Protein AF-A0A5B0M673-F1 (afdb_monomer_lite)

Sequence (173 aa):
MVSIYSLAVAMLLQVILATPSLSTSNETAFSDSAVLLQPRKQLAKRMSHDVHASYTECAICLDDKGEATCKWNGCPHQFHVDCIDTWRNGGDQRHTKCPICQHVDPVLHERYMQRQRSLQQRIEFENRSRSRSERGSSLGTQCPYCNSSTMELRSTTYGHRLHCARCNRMRPR

Radius of gyration: 36.06 Å; chains: 1; bounding box: 106×31×74 Å

Structure (mmCIF, N/CA/C/O backbone):
data_AF-A0A5B0M673-F1
#
_entry.id   AF-A0A5B0M673-F1
#
loop_
_atom_site.group_PDB
_atom_site.id
_atom_site.type_symbol
_atom_site.label_atom_id
_atom_site.label_alt_id
_atom_site.label_comp_id
_atom_site.label_asym_id
_atom_site.label_entity_id
_atom_site.label_seq_id
_atom_site.pdbx_PDB_ins_code
_atom_site.Cartn_x
_atom_site.Cartn_y
_atom_site.Cartn_z
_atom_site.occupancy
_atom_site.B_iso_or_equiv
_atom_site.auth_seq_id
_atom_site.auth_comp_id
_atom_site.auth_asym_id
_atom_site.auth_atom_id
_atom_site.pdbx_PDB_model_num
ATOM 1 N N . MET A 1 1 ? 10.349 6.661 45.959 1.00 59.75 1 MET A N 1
ATOM 2 C CA . MET A 1 1 ? 10.106 7.200 44.600 1.00 59.75 1 MET A CA 1
ATOM 3 C C . MET A 1 1 ? 11.381 7.782 43.976 1.00 59.75 1 MET A C 1
ATOM 5 O O . MET A 1 1 ? 11.731 7.349 42.892 1.00 59.75 1 MET A O 1
ATOM 9 N N . VAL A 1 2 ? 12.133 8.666 44.650 1.00 53.38 2 VAL A N 1
ATOM 10 C CA . VAL A 1 2 ? 13.370 9.291 44.103 1.00 53.38 2 VAL A CA 1
ATOM 11 C C . VAL A 1 2 ? 14.528 8.301 43.854 1.00 53.38 2 VAL A C 1
ATOM 13 O O . VAL A 1 2 ? 15.280 8.461 42.896 1.00 53.38 2 VAL A O 1
ATOM 16 N N . SER A 1 3 ? 14.631 7.228 44.648 1.00 58.06 3 SER A N 1
ATOM 17 C CA . SER A 1 3 ? 15.711 6.228 44.524 1.00 58.06 3 SER A CA 1
ATOM 18 C C . SER A 1 3 ? 15.592 5.305 43.301 1.00 58.06 3 SER A C 1
ATOM 20 O O . SER A 1 3 ? 16.569 4.680 42.913 1.00 58.06 3 SER A O 1
ATOM 22 N N . ILE A 1 4 ? 14.403 5.194 42.697 1.00 65.12 4 ILE A N 1
ATOM 23 C CA . ILE A 1 4 ? 14.176 4.310 41.537 1.00 65.12 4 ILE A CA 1
ATOM 24 C C . ILE A 1 4 ? 14.560 5.045 40.246 1.00 65.12 4 ILE A C 1
ATOM 26 O O . ILE A 1 4 ? 15.183 4.470 39.358 1.00 65.12 4 ILE A O 1
ATOM 30 N N . TYR A 1 5 ? 14.270 6.348 40.183 1.00 67.81 5 TYR A N 1
ATOM 31 C CA . TYR A 1 5 ? 14.655 7.210 39.064 1.00 67.81 5 TYR A CA 1
ATOM 32 C C . TYR A 1 5 ? 16.174 7.378 38.942 1.00 67.81 5 TYR A C 1
ATOM 34 O O . TYR A 1 5 ? 16.697 7.405 37.833 1.00 67.81 5 TYR A O 1
ATOM 42 N N . SER A 1 6 ? 16.897 7.427 40.062 1.00 63.38 6 SER A N 1
ATOM 43 C CA . SER A 1 6 ? 18.365 7.534 40.069 1.00 63.38 6 SER A CA 1
ATOM 44 C C . SER A 1 6 ? 19.044 6.272 39.525 1.00 63.38 6 SER A C 1
ATOM 46 O O . SER A 1 6 ? 20.006 6.376 38.766 1.00 63.38 6 SER A O 1
ATOM 48 N N . LEU A 1 7 ? 18.504 5.087 39.828 1.00 61.19 7 LEU A N 1
ATOM 49 C CA . LEU A 1 7 ? 19.008 3.821 39.284 1.00 61.19 7 LEU A CA 1
ATOM 50 C C . LEU A 1 7 ? 18.686 3.669 37.787 1.00 61.19 7 LEU A C 1
ATOM 52 O O . LEU A 1 7 ? 19.542 3.240 37.017 1.00 61.19 7 LEU A O 1
ATOM 56 N N . ALA A 1 8 ? 17.494 4.089 37.353 1.00 62.84 8 ALA A N 1
ATOM 57 C CA . ALA A 1 8 ? 17.092 4.026 35.946 1.00 62.84 8 ALA A CA 1
ATOM 58 C C . ALA A 1 8 ? 17.930 4.952 35.038 1.00 62.84 8 ALA A C 1
ATOM 60 O O . ALA A 1 8 ? 18.294 4.564 33.928 1.00 62.84 8 ALA A O 1
ATOM 61 N N . VAL A 1 9 ? 18.291 6.150 35.517 1.00 63.94 9 VAL A N 1
ATOM 62 C CA . VAL A 1 9 ? 19.153 7.091 34.777 1.00 63.94 9 VAL A CA 1
ATOM 63 C C . VAL A 1 9 ? 20.594 6.571 34.670 1.00 63.94 9 VAL A C 1
ATOM 65 O O . VAL A 1 9 ? 21.212 6.714 33.617 1.00 63.94 9 VAL A O 1
ATOM 68 N N . ALA A 1 10 ? 21.115 5.902 35.706 1.00 60.56 10 ALA A N 1
ATOM 69 C CA . ALA A 1 10 ? 22.454 5.309 35.675 1.00 60.56 10 ALA A CA 1
ATOM 70 C C . ALA A 1 10 ? 22.572 4.150 34.665 1.00 60.56 10 ALA A C 1
ATOM 72 O O . ALA A 1 10 ? 23.581 4.048 33.970 1.00 60.56 10 ALA A O 1
ATOM 73 N N . MET A 1 11 ? 21.538 3.310 34.533 1.00 60.50 11 MET A N 1
ATOM 74 C CA . MET A 1 11 ? 21.543 2.211 33.555 1.00 60.50 11 MET A CA 1
ATOM 75 C C . MET A 1 11 ? 21.435 2.705 32.106 1.00 60.50 11 MET A C 1
ATOM 77 O O . MET A 1 11 ? 22.058 2.126 31.220 1.00 60.50 11 MET A O 1
ATOM 81 N N . LEU A 1 12 ? 20.710 3.802 31.856 1.00 60.50 12 LEU A N 1
ATOM 82 C CA . LEU A 1 12 ? 20.636 4.418 30.525 1.00 60.50 12 LEU A CA 1
ATOM 83 C C . LEU A 1 12 ? 21.954 5.094 30.109 1.00 60.50 12 LEU A C 1
ATOM 85 O O . LEU A 1 12 ? 22.278 5.111 28.923 1.00 60.50 12 LEU A O 1
ATOM 89 N N . LEU A 1 13 ? 22.750 5.594 31.061 1.00 55.81 13 LEU A N 1
ATOM 90 C CA . LEU A 1 13 ? 24.038 6.231 30.761 1.00 55.81 13 LEU A CA 1
ATOM 91 C C . LEU A 1 13 ? 25.132 5.221 30.356 1.00 55.81 13 LEU A C 1
ATOM 93 O O . LEU A 1 13 ? 26.014 5.559 29.569 1.00 55.81 13 LEU A O 1
ATOM 97 N N . GLN A 1 14 ? 25.065 3.973 30.838 1.00 55.19 14 GLN A N 1
ATOM 98 C CA . GLN A 1 14 ? 26.050 2.930 30.505 1.00 55.19 14 GLN A CA 1
ATOM 99 C C . GLN A 1 14 ? 25.915 2.375 29.076 1.00 55.19 14 GLN A C 1
ATOM 101 O O . GLN A 1 14 ? 26.844 1.742 28.581 1.00 55.19 14 GLN A O 1
ATOM 106 N N . VAL A 1 15 ? 24.806 2.649 28.381 1.00 54.59 15 VAL A N 1
ATOM 107 C CA . VAL A 1 15 ? 24.586 2.191 26.996 1.00 54.59 15 VAL A CA 1
ATOM 108 C C . VAL A 1 15 ? 25.200 3.147 25.959 1.00 54.59 15 VAL A C 1
ATOM 110 O O . VAL A 1 15 ? 25.461 2.736 24.834 1.00 54.59 15 VAL A O 1
ATOM 113 N N . ILE A 1 16 ? 25.498 4.403 26.321 1.00 55.19 16 ILE A N 1
ATOM 114 C CA . ILE A 1 16 ? 25.946 5.437 25.364 1.00 55.19 16 ILE A CA 1
ATOM 115 C C . ILE A 1 16 ? 27.487 5.562 25.286 1.00 55.19 16 ILE A C 1
ATOM 117 O O . ILE A 1 16 ? 27.999 6.088 24.304 1.00 55.19 16 ILE A O 1
ATOM 121 N N . LEU A 1 17 ? 28.254 5.045 26.262 1.00 51.59 17 LEU A N 1
ATOM 122 C CA . LEU A 1 17 ? 29.726 5.203 2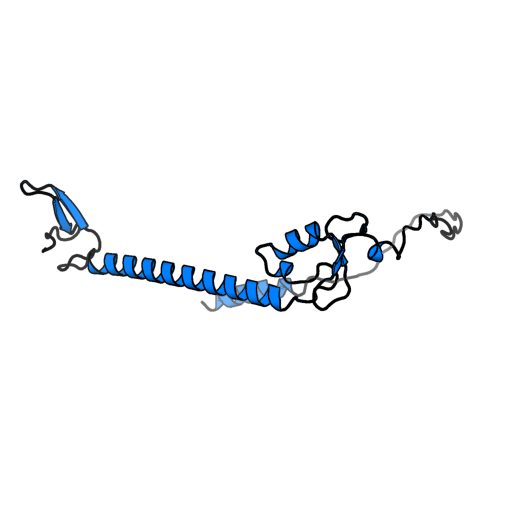6.311 1.00 51.59 17 LEU A CA 1
ATOM 123 C C . LEU A 1 17 ? 30.544 3.926 26.036 1.00 51.59 17 LEU A C 1
ATOM 125 O O . LEU A 1 17 ? 31.773 3.968 26.065 1.00 51.59 17 LEU A O 1
ATOM 129 N N . ALA A 1 18 ? 29.912 2.789 25.741 1.00 52.72 18 ALA A N 1
ATOM 130 C CA . ALA A 1 18 ? 30.625 1.544 25.454 1.00 52.72 18 ALA A CA 1
ATOM 131 C C . ALA A 1 18 ? 31.030 1.426 23.974 1.00 52.72 18 ALA A C 1
ATOM 133 O O . ALA A 1 18 ? 30.466 0.639 23.226 1.00 52.72 18 ALA A O 1
ATOM 134 N N . THR A 1 19 ? 31.984 2.258 23.560 1.00 53.41 19 THR A N 1
ATOM 135 C CA . THR A 1 19 ? 33.162 1.988 22.699 1.00 53.41 19 THR A CA 1
ATOM 136 C C . THR A 1 19 ? 33.838 3.346 22.440 1.00 53.41 19 THR A C 1
ATOM 138 O O . THR A 1 19 ? 33.112 4.338 22.365 1.00 53.41 19 THR A O 1
ATOM 141 N N . PRO A 1 20 ? 35.174 3.472 22.288 1.00 48.56 20 PRO A N 1
ATOM 142 C CA . PRO A 1 20 ? 36.193 2.444 22.048 1.00 48.56 20 PRO A CA 1
ATOM 143 C C . PRO A 1 20 ? 37.423 2.567 22.983 1.00 48.56 20 PRO A C 1
ATOM 145 O O . PRO A 1 20 ? 37.796 3.655 23.412 1.00 48.56 20 PRO A O 1
ATOM 148 N N . SER A 1 21 ? 38.145 1.476 23.235 1.00 41.28 21 SER A N 1
ATOM 149 C CA . SER A 1 21 ? 39.512 1.571 23.770 1.00 41.28 21 SER A CA 1
ATOM 150 C C . SER A 1 21 ? 40.445 0.665 22.980 1.00 41.28 21 SER A C 1
ATOM 152 O O . SER A 1 21 ? 40.555 -0.534 23.225 1.00 41.28 21 SER A O 1
ATOM 154 N N . LEU A 1 22 ? 41.099 1.287 22.000 1.00 47.31 22 LEU A N 1
ATOM 155 C CA . LEU A 1 22 ? 42.415 0.898 21.511 1.00 47.31 22 LEU A CA 1
ATOM 156 C C . LEU A 1 22 ? 43.435 1.148 22.635 1.00 47.31 22 LEU A C 1
ATOM 158 O O . LEU A 1 22 ? 43.528 2.266 23.141 1.00 47.31 22 LEU A O 1
ATOM 162 N N . SER A 1 23 ? 44.203 0.128 23.016 1.00 40.84 23 SER A N 1
ATOM 163 C CA . SER A 1 23 ? 45.429 0.228 23.836 1.00 40.84 23 SER A CA 1
ATOM 164 C C . SER A 1 23 ? 46.254 -1.037 23.558 1.00 40.84 23 SER A C 1
ATOM 166 O O . SER A 1 23 ? 45.851 -2.130 23.932 1.00 40.84 23 SER A O 1
ATOM 168 N N . THR A 1 24 ? 47.168 -1.021 22.588 1.00 35.06 24 THR A N 1
ATOM 169 C CA . THR A 1 24 ? 48.620 -0.809 22.762 1.00 35.06 24 THR A CA 1
ATOM 170 C C . THR A 1 24 ? 49.297 -1.730 23.792 1.00 35.06 24 THR A C 1
ATOM 172 O O . THR A 1 24 ? 49.210 -1.498 24.995 1.00 35.06 24 THR A O 1
ATOM 175 N N . SER A 1 25 ? 50.086 -2.664 23.238 1.00 46.88 25 SER A N 1
ATOM 176 C CA . SER A 1 25 ? 51.404 -3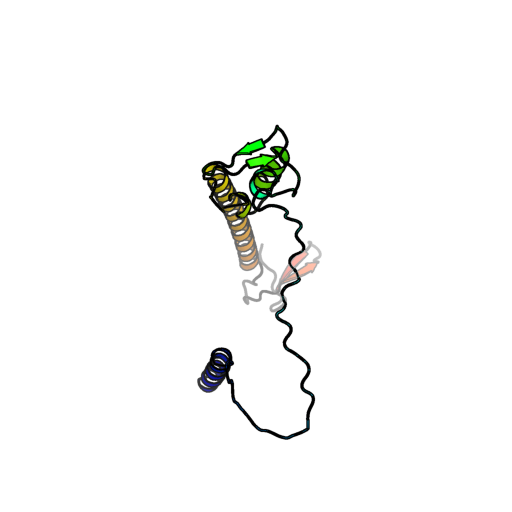.167 23.684 1.00 46.88 25 SER A CA 1
ATOM 177 C C . SER A 1 25 ? 51.540 -3.946 25.001 1.00 46.88 25 SER A C 1
ATOM 179 O O . SER A 1 25 ? 51.469 -3.362 26.076 1.00 46.88 25 SER A O 1
ATOM 181 N N . ASN A 1 26 ? 51.991 -5.206 24.903 1.00 44.22 26 ASN A N 1
ATOM 182 C CA . ASN A 1 26 ? 53.390 -5.543 25.202 1.00 44.22 26 ASN A CA 1
ATOM 183 C C . ASN A 1 26 ? 53.863 -6.844 24.515 1.00 44.22 26 ASN A C 1
ATOM 185 O O . ASN A 1 26 ? 53.084 -7.658 24.030 1.00 44.22 26 ASN A O 1
ATOM 189 N N . GLU A 1 27 ? 55.184 -6.925 24.429 1.00 49.94 27 GLU A N 1
ATOM 190 C CA . GLU A 1 27 ? 56.045 -7.842 23.690 1.00 49.94 27 GLU A CA 1
ATOM 191 C C . GLU A 1 27 ? 56.110 -9.245 24.325 1.00 49.94 27 GLU A C 1
ATOM 193 O O . GLU A 1 27 ? 55.998 -9.371 25.542 1.00 49.94 27 GLU A O 1
ATOM 198 N N . THR A 1 28 ? 56.435 -10.284 23.543 1.00 40.59 28 THR A N 1
ATOM 199 C CA . THR A 1 28 ? 57.629 -11.134 23.786 1.00 40.59 28 THR A CA 1
ATOM 200 C C . THR A 1 28 ? 57.853 -12.170 22.664 1.00 40.59 28 THR A C 1
ATOM 202 O O . THR A 1 28 ? 57.065 -13.086 22.470 1.00 40.59 28 THR A O 1
ATOM 205 N N . ALA A 1 29 ? 58.957 -11.960 21.933 1.00 40.38 29 ALA A N 1
ATOM 206 C CA . ALA A 1 29 ? 59.877 -12.885 21.246 1.00 40.38 29 ALA A CA 1
ATOM 207 C C . ALA A 1 29 ? 59.396 -14.255 20.704 1.00 40.38 29 ALA A C 1
ATOM 209 O O . ALA A 1 29 ? 59.062 -15.131 21.492 1.00 40.38 29 ALA A O 1
ATOM 210 N N . PHE A 1 30 ? 59.602 -14.513 19.396 1.00 38.28 30 PHE A N 1
ATOM 211 C CA . PHE A 1 30 ? 60.628 -15.467 18.907 1.00 38.28 30 PHE A CA 1
ATOM 212 C C . PHE A 1 30 ? 60.790 -15.446 17.361 1.00 38.28 30 PHE A C 1
ATOM 214 O O . PHE A 1 30 ? 59.857 -15.742 16.624 1.00 38.28 30 PHE A O 1
ATOM 221 N N . SER A 1 31 ? 62.009 -15.100 16.934 1.00 42.41 31 SER A N 1
ATOM 222 C CA . SER A 1 31 ? 62.848 -15.651 15.848 1.00 42.41 31 SER A CA 1
ATOM 223 C C . SER A 1 31 ? 62.330 -15.864 14.411 1.00 42.41 31 SER A C 1
ATOM 225 O O . SER A 1 31 ? 61.530 -16.748 14.129 1.00 42.41 31 SER A O 1
ATOM 227 N N . ASP A 1 32 ? 62.966 -15.101 13.513 1.00 46.56 32 ASP A N 1
ATOM 228 C CA . ASP A 1 32 ? 63.442 -15.422 12.158 1.00 46.56 32 ASP A CA 1
ATOM 229 C C . ASP A 1 32 ? 62.590 -16.295 11.228 1.00 46.56 32 ASP A C 1
ATOM 231 O O . ASP A 1 32 ? 62.530 -17.514 11.355 1.00 46.56 32 ASP A O 1
ATOM 235 N N . SER A 1 33 ? 62.128 -15.677 10.136 1.00 50.81 33 SER A N 1
ATOM 236 C CA . SER A 1 33 ? 62.496 -16.101 8.775 1.00 50.81 33 SER A CA 1
ATOM 237 C C . SER A 1 33 ? 62.053 -15.056 7.755 1.00 50.81 33 SER A C 1
ATOM 239 O O . SER A 1 33 ? 60.869 -14.871 7.478 1.00 50.81 33 SER A O 1
ATOM 241 N N . ALA A 1 34 ? 63.037 -14.379 7.169 1.00 53.28 34 ALA A N 1
ATOM 242 C CA . ALA A 1 34 ? 62.866 -13.570 5.979 1.00 53.28 34 ALA A CA 1
ATOM 243 C C . ALA A 1 34 ? 62.383 -14.447 4.812 1.00 53.28 34 ALA A C 1
ATOM 245 O O . ALA A 1 34 ? 63.155 -15.224 4.256 1.00 53.28 34 ALA A O 1
ATOM 246 N N . VAL A 1 35 ? 61.125 -14.288 4.398 1.00 54.91 35 VAL A N 1
ATOM 247 C CA . VAL A 1 35 ? 60.659 -14.744 3.083 1.00 54.91 35 VAL A CA 1
ATOM 248 C C . VAL A 1 35 ? 59.848 -13.626 2.435 1.00 54.91 35 VAL A C 1
ATOM 250 O O . VAL A 1 35 ? 58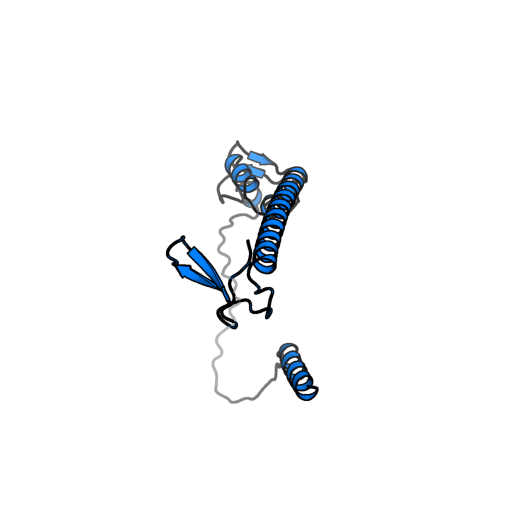.658 -13.455 2.661 1.00 54.91 35 VAL A O 1
ATOM 253 N N . LEU A 1 36 ? 60.587 -12.849 1.648 1.00 51.31 36 LEU A N 1
ATOM 254 C CA . LEU A 1 36 ? 60.215 -12.269 0.361 1.00 51.31 36 LEU A CA 1
ATOM 255 C C . LEU A 1 36 ? 58.872 -11.531 0.243 1.00 51.31 36 LEU A C 1
ATOM 257 O O . LEU A 1 36 ? 57.791 -12.107 0.158 1.00 51.31 36 LEU A O 1
ATOM 261 N N . LEU A 1 37 ? 59.018 -10.218 0.036 1.00 52.50 37 LEU A N 1
ATOM 262 C CA . LEU A 1 37 ? 58.153 -9.371 -0.781 1.00 52.50 37 LEU A CA 1
ATOM 263 C C . LEU A 1 37 ? 57.455 -10.162 -1.899 1.00 52.50 37 LEU A C 1
ATOM 265 O O . LEU A 1 37 ? 58.065 -10.501 -2.912 1.00 52.50 37 LEU A O 1
ATOM 269 N N . GLN A 1 38 ? 56.145 -10.341 -1.769 1.00 49.75 38 GLN A N 1
ATOM 270 C CA . GLN A 1 38 ? 55.278 -10.474 -2.928 1.00 49.75 38 GLN A CA 1
ATOM 271 C C . GLN A 1 38 ? 54.298 -9.301 -2.942 1.00 49.75 38 GLN A C 1
ATOM 273 O O . GLN A 1 38 ? 53.360 -9.253 -2.142 1.00 49.75 38 GLN A O 1
ATOM 278 N N . PRO A 1 39 ? 54.478 -8.339 -3.865 1.00 45.88 39 PRO A N 1
ATOM 279 C CA . PRO A 1 39 ? 53.404 -7.444 -4.248 1.00 45.88 39 PRO A CA 1
ATOM 280 C C . PRO A 1 39 ? 52.254 -8.326 -4.728 1.00 45.88 39 PRO A C 1
ATOM 282 O O . PRO A 1 39 ? 52.428 -9.081 -5.686 1.00 45.88 39 PRO A O 1
ATOM 285 N N . ARG A 1 40 ? 51.080 -8.249 -4.091 1.00 46.06 40 ARG A N 1
ATOM 286 C CA . ARG A 1 40 ? 49.868 -8.949 -4.551 1.00 46.06 40 ARG A CA 1
ATOM 287 C C . ARG A 1 40 ? 49.329 -8.300 -5.832 1.00 46.06 40 ARG A C 1
ATOM 289 O O . ARG A 1 40 ? 48.214 -7.798 -5.887 1.00 46.06 40 ARG A O 1
ATOM 296 N N . LYS A 1 41 ? 50.129 -8.329 -6.896 1.00 54.03 41 LYS A N 1
ATOM 297 C CA . LYS A 1 41 ? 49.677 -8.269 -8.280 1.00 54.03 41 LYS A CA 1
ATOM 298 C C . LYS A 1 41 ? 49.231 -9.680 -8.633 1.00 54.03 41 LYS A C 1
ATOM 300 O O . LYS A 1 41 ? 50.055 -10.453 -9.097 1.00 54.03 41 LYS A O 1
ATOM 305 N N . GLN A 1 42 ? 47.974 -10.009 -8.339 1.00 54.44 42 GLN A N 1
ATOM 306 C CA . GLN A 1 42 ? 47.151 -11.031 -9.011 1.00 54.44 42 GLN A CA 1
ATOM 307 C C . GLN A 1 42 ? 46.001 -11.449 -8.091 1.00 54.44 42 GLN A C 1
ATOM 309 O O . GLN A 1 42 ? 46.037 -12.474 -7.425 1.00 54.44 42 GLN A O 1
ATOM 314 N N . LEU A 1 43 ? 44.938 -10.649 -8.098 1.00 51.28 43 LEU A N 1
ATOM 315 C CA . LEU A 1 43 ? 43.607 -11.220 -8.304 1.00 51.28 43 LEU A CA 1
ATOM 316 C C . LEU A 1 43 ? 42.788 -10.263 -9.181 1.00 51.28 43 LEU A C 1
ATOM 318 O O . LEU A 1 43 ? 41.687 -9.836 -8.865 1.00 51.28 43 LEU A O 1
ATOM 322 N N . ALA A 1 44 ? 43.396 -9.897 -10.310 1.00 48.66 44 ALA A N 1
ATOM 323 C CA . ALA A 1 44 ? 42.709 -9.337 -11.459 1.00 48.66 44 ALA A CA 1
ATOM 324 C C . ALA A 1 44 ? 42.401 -10.496 -12.420 1.00 48.66 44 ALA A C 1
ATOM 326 O O . ALA A 1 44 ? 43.179 -10.797 -13.320 1.00 48.66 44 ALA A O 1
ATOM 327 N N . LYS A 1 45 ? 41.274 -11.167 -12.185 1.00 46.72 45 LYS A N 1
ATOM 328 C CA . LYS A 1 45 ? 40.580 -12.036 -13.147 1.00 46.72 45 LYS A CA 1
ATOM 329 C C . LYS A 1 45 ? 39.088 -11.727 -12.979 1.00 46.72 45 LYS A C 1
ATOM 331 O O . LYS A 1 45 ? 38.421 -12.345 -12.169 1.00 46.72 45 LYS A O 1
ATOM 336 N N . ARG A 1 46 ? 38.624 -10.542 -13.394 1.00 50.94 46 ARG A N 1
ATOM 337 C CA . ARG A 1 46 ? 38.081 -10.251 -14.737 1.00 50.94 46 ARG A CA 1
ATOM 338 C C . ARG A 1 46 ? 37.165 -11.363 -15.262 1.00 50.94 46 ARG A C 1
ATOM 340 O O . ARG A 1 46 ? 37.603 -12.203 -16.035 1.00 50.94 46 ARG A O 1
ATOM 347 N N . MET A 1 47 ? 35.909 -11.301 -14.828 1.00 44.75 47 MET A N 1
ATOM 348 C CA . MET A 1 47 ? 34.743 -11.076 -15.697 1.00 44.75 47 MET A CA 1
ATOM 349 C C . MET A 1 47 ? 33.955 -9.949 -14.995 1.00 44.75 47 MET A C 1
ATOM 351 O O . MET A 1 47 ? 33.372 -10.174 -13.947 1.00 44.75 47 MET A O 1
ATOM 355 N N . SER A 1 48 ? 34.202 -8.660 -15.238 1.00 51.62 48 SER A N 1
ATOM 356 C CA . SER A 1 48 ? 33.499 -7.868 -16.261 1.00 51.62 48 SER A CA 1
ATOM 357 C C . SER A 1 48 ? 32.076 -8.358 -16.566 1.00 51.62 48 SER A C 1
ATOM 359 O O . SER A 1 48 ? 31.805 -8.751 -17.689 1.00 51.62 48 SER A O 1
ATOM 361 N N . HIS A 1 49 ? 31.200 -8.367 -15.561 1.00 52.34 49 HIS A N 1
ATOM 362 C CA . HIS A 1 49 ? 29.796 -7.978 -15.734 1.00 52.34 49 HIS A CA 1
ATOM 363 C C . HIS A 1 49 ? 29.673 -6.621 -15.028 1.00 52.34 49 HIS A C 1
ATOM 365 O O . HIS A 1 49 ? 29.658 -6.524 -13.807 1.00 52.34 49 HIS A O 1
ATOM 371 N N . ASP A 1 50 ? 30.072 -5.567 -15.723 1.00 48.75 50 ASP A N 1
ATOM 372 C CA . ASP A 1 50 ? 29.137 -4.673 -16.402 1.00 48.75 50 ASP A CA 1
ATOM 373 C C . ASP A 1 50 ? 28.436 -3.727 -15.430 1.00 48.75 50 ASP A C 1
ATOM 375 O O . ASP A 1 50 ? 27.307 -3.913 -14.992 1.00 48.75 50 ASP A O 1
ATOM 379 N N . VAL A 1 51 ? 29.081 -2.576 -15.260 1.00 50.69 51 VAL A N 1
ATOM 380 C CA . VAL A 1 51 ? 28.446 -1.296 -14.912 1.00 50.69 51 VAL A CA 1
ATOM 381 C C . VAL A 1 51 ? 27.355 -0.906 -15.949 1.00 50.69 51 VAL A C 1
ATOM 383 O O . VAL A 1 51 ? 26.690 0.115 -15.803 1.00 50.69 51 VAL A O 1
ATOM 386 N N . HIS A 1 52 ? 27.127 -1.734 -16.978 1.00 46.38 52 HIS A N 1
ATOM 387 C CA . HIS A 1 52 ? 26.075 -1.627 -17.985 1.00 46.38 52 HIS A CA 1
ATOM 388 C C . HIS A 1 52 ? 24.791 -2.433 -17.671 1.00 46.38 52 HIS A C 1
ATOM 390 O O . HIS A 1 52 ? 23.742 -2.123 -18.232 1.00 46.38 52 HIS A O 1
ATOM 396 N N . ALA A 1 53 ? 24.823 -3.404 -16.744 1.00 48.19 53 ALA A N 1
ATOM 397 C CA . ALA A 1 53 ? 23.676 -4.284 -16.456 1.00 48.19 53 ALA A CA 1
ATOM 398 C C . ALA A 1 53 ? 22.468 -3.556 -15.824 1.00 48.19 53 ALA A C 1
ATOM 400 O O . ALA A 1 53 ? 21.324 -3.986 -15.953 1.00 48.19 53 ALA A O 1
ATOM 401 N N . SER A 1 54 ? 22.676 -2.388 -15.207 1.00 55.75 54 SER A N 1
ATOM 402 C CA . SER A 1 54 ? 21.584 -1.639 -14.567 1.00 55.75 54 SER A CA 1
ATOM 403 C C . SER A 1 54 ? 20.600 -1.002 -15.559 1.00 55.75 54 SER A C 1
ATOM 405 O O . SER A 1 54 ? 19.470 -0.678 -15.185 1.00 55.75 54 SER A O 1
ATOM 407 N N . TYR A 1 55 ? 20.984 -0.844 -16.833 1.00 63.25 55 TYR A N 1
ATOM 408 C CA . TYR A 1 55 ? 20.114 -0.256 -17.857 1.00 63.25 55 TYR A CA 1
ATOM 409 C C . TYR A 1 55 ? 19.345 -1.281 -18.675 1.00 63.25 55 TYR A C 1
ATOM 411 O O . TYR A 1 55 ? 18.300 -0.916 -19.210 1.00 63.25 55 TYR A O 1
ATOM 419 N N . THR A 1 56 ? 19.748 -2.551 -18.692 1.00 77.94 56 THR A N 1
ATOM 420 C CA . THR A 1 56 ? 19.081 -3.604 -19.477 1.00 77.94 56 THR A CA 1
ATOM 421 C C . THR A 1 56 ? 18.265 -4.564 -18.623 1.00 77.94 56 THR A C 1
ATOM 423 O O . THR A 1 56 ? 17.262 -5.047 -19.108 1.00 77.94 56 THR A O 1
ATOM 426 N N . GLU A 1 57 ? 18.534 -4.709 -17.325 1.00 90.44 57 GLU A N 1
ATOM 427 C CA . GLU A 1 57 ? 17.826 -5.663 -16.451 1.00 90.44 57 GLU A CA 1
ATOM 428 C C . GLU A 1 57 ? 16.669 -5.024 -15.655 1.00 90.44 57 GLU A C 1
ATOM 430 O O . GLU A 1 57 ? 16.733 -3.858 -15.246 1.00 90.44 57 GLU A O 1
ATOM 435 N N . CYS A 1 58 ? 15.564 -5.735 -15.448 1.00 92.69 58 CYS A N 1
ATOM 436 C CA . CYS A 1 58 ? 14.461 -5.265 -14.622 1.00 92.69 58 CYS A CA 1
ATOM 437 C C . CYS A 1 58 ? 14.797 -5.444 -13.139 1.00 92.69 58 CYS A C 1
ATOM 439 O O . CYS A 1 58 ? 14.871 -6.560 -12.644 1.00 92.69 58 CYS A O 1
ATOM 441 N N . ALA A 1 59 ? 14.873 -4.347 -12.382 1.00 91.25 59 ALA A N 1
ATOM 442 C CA . ALA A 1 59 ? 15.208 -4.387 -10.953 1.00 91.25 59 ALA A CA 1
ATOM 443 C C . ALA A 1 59 ? 14.154 -5.068 -10.042 1.00 91.25 59 ALA A C 1
ATOM 445 O O . ALA A 1 59 ? 14.322 -5.075 -8.826 1.00 91.25 59 ALA A O 1
ATOM 446 N N . ILE A 1 60 ? 13.051 -5.587 -10.600 1.00 92.62 60 ILE A N 1
ATOM 447 C CA . ILE A 1 60 ? 12.010 -6.317 -9.857 1.00 92.62 60 ILE A CA 1
ATOM 448 C C . ILE A 1 60 ? 12.218 -7.831 -9.980 1.00 92.62 60 ILE A C 1
ATOM 450 O O . ILE A 1 60 ? 12.250 -8.514 -8.961 1.00 92.62 60 ILE A O 1
ATOM 454 N N . CYS A 1 61 ? 12.348 -8.352 -11.203 1.00 94.06 61 CYS A N 1
ATOM 455 C CA . CYS A 1 61 ? 12.518 -9.788 -11.457 1.00 94.06 61 CYS A CA 1
ATOM 456 C C . CYS A 1 61 ? 13.968 -10.209 -11.724 1.00 94.06 61 CYS A C 1
ATOM 458 O O . CYS A 1 61 ? 14.233 -11.405 -11.762 1.00 94.06 61 CYS A O 1
ATOM 460 N N . LEU A 1 62 ? 14.883 -9.244 -11.858 1.00 91.75 62 LEU A N 1
ATOM 461 C CA . LEU A 1 62 ? 16.301 -9.454 -12.157 1.00 91.75 62 LEU A CA 1
ATOM 462 C C . LEU A 1 62 ? 16.551 -10.165 -13.502 1.00 91.75 62 LEU A C 1
ATOM 464 O O . LEU A 1 62 ? 17.477 -10.958 -13.645 1.00 91.75 62 LEU A O 1
ATOM 468 N N . ASP A 1 63 ? 15.685 -9.898 -14.483 1.00 90.38 63 ASP A N 1
ATOM 469 C CA . ASP A 1 63 ? 15.748 -10.470 -15.833 1.00 90.38 63 ASP A CA 1
ATOM 470 C C . ASP A 1 63 ? 15.786 -9.362 -16.895 1.00 90.38 63 ASP A C 1
ATOM 472 O O . ASP A 1 63 ? 15.395 -8.217 -16.632 1.00 90.38 63 ASP A O 1
ATOM 476 N N . ASP A 1 64 ? 16.236 -9.685 -18.103 1.00 88.88 64 ASP A N 1
ATOM 477 C CA . ASP A 1 64 ? 16.408 -8.726 -19.188 1.00 88.88 64 ASP A CA 1
ATOM 478 C C . ASP A 1 64 ? 15.088 -8.030 -19.552 1.00 88.88 64 ASP A C 1
ATOM 480 O O . ASP A 1 64 ? 14.020 -8.626 -19.735 1.00 88.88 64 ASP A O 1
ATOM 484 N N . LYS A 1 65 ? 15.161 -6.706 -19.688 1.00 85.00 65 LYS A N 1
ATOM 485 C CA . LYS A 1 65 ? 14.075 -5.875 -20.194 1.00 85.00 65 LYS A CA 1
ATOM 486 C C . LYS A 1 65 ? 13.937 -6.145 -21.689 1.00 85.00 65 LYS A C 1
ATOM 488 O O . LYS A 1 65 ? 14.710 -5.629 -22.490 1.00 85.00 65 LYS A O 1
ATOM 493 N N . GLY A 1 66 ? 12.947 -6.957 -22.054 1.00 78.94 66 GLY A N 1
ATOM 494 C CA . GLY A 1 66 ? 12.507 -7.101 -23.442 1.00 78.94 66 GLY A CA 1
ATOM 495 C C . GLY A 1 66 ? 11.867 -5.813 -23.981 1.00 78.94 66 GLY A C 1
ATOM 496 O O . GLY A 1 66 ? 11.976 -4.741 -23.390 1.00 78.94 66 GLY A O 1
ATOM 497 N N . GLU A 1 67 ? 11.138 -5.911 -25.090 1.00 75.25 67 GLU A N 1
ATOM 498 C CA . GLU A 1 67 ? 10.537 -4.738 -25.752 1.00 75.25 67 GLU A CA 1
ATOM 499 C C . GLU A 1 67 ? 9.389 -4.095 -24.949 1.00 75.25 67 GLU A C 1
ATOM 501 O O . GLU A 1 67 ? 9.142 -2.893 -25.053 1.00 75.25 67 GLU A O 1
ATOM 506 N N . ALA A 1 68 ? 8.698 -4.873 -24.111 1.00 83.94 68 ALA A N 1
ATOM 507 C CA . ALA A 1 68 ? 7.556 -4.413 -23.324 1.00 83.94 68 ALA A CA 1
ATOM 508 C C . ALA A 1 68 ? 7.985 -3.835 -21.962 1.00 83.94 68 ALA A C 1
ATOM 510 O O . ALA A 1 68 ? 7.881 -4.494 -20.921 1.00 83.94 68 ALA A O 1
ATOM 511 N N . THR A 1 69 ? 8.446 -2.581 -21.957 1.00 90.25 69 THR A N 1
ATOM 512 C CA . THR A 1 69 ? 8.791 -1.855 -20.725 1.00 90.25 69 THR A CA 1
ATOM 513 C C . THR A 1 69 ? 7.846 -0.697 -20.421 1.00 90.25 69 THR A C 1
ATOM 515 O O . THR A 1 69 ? 7.287 -0.042 -21.298 1.00 90.25 69 THR A O 1
ATOM 518 N N . CYS A 1 70 ? 7.685 -0.412 -19.132 1.00 91.94 70 CYS A N 1
ATOM 519 C CA . CYS A 1 70 ? 6.947 0.730 -18.616 1.00 91.94 70 CYS A CA 1
ATOM 520 C C . CYS A 1 70 ? 7.885 1.634 -17.811 1.00 91.94 70 CYS A C 1
ATOM 522 O O . CYS A 1 70 ? 8.684 1.157 -16.999 1.00 91.94 70 CYS A O 1
ATOM 524 N N . LYS A 1 71 ? 7.770 2.951 -18.017 1.00 92.69 71 LYS A N 1
ATOM 525 C CA . LYS A 1 71 ? 8.474 3.964 -17.221 1.00 92.69 71 LYS A CA 1
ATOM 526 C C . LYS A 1 71 ? 7.711 4.282 -15.937 1.00 92.69 71 LYS A C 1
ATOM 528 O O . LYS A 1 71 ? 6.480 4.266 -15.891 1.00 92.69 71 LYS A O 1
ATOM 533 N N . TRP A 1 72 ? 8.452 4.625 -14.890 1.00 94.69 72 TRP A N 1
ATOM 534 C CA . TRP A 1 72 ? 7.873 5.184 -13.673 1.00 94.69 72 TRP A CA 1
ATOM 535 C C . TRP A 1 72 ? 7.429 6.641 -13.878 1.00 94.69 72 TRP A C 1
ATOM 537 O O . TRP A 1 72 ? 8.094 7.413 -14.568 1.00 94.69 72 TRP A O 1
ATOM 547 N N . ASN A 1 73 ? 6.344 7.062 -13.228 1.00 92.31 73 ASN A N 1
ATOM 548 C CA . ASN A 1 73 ? 5.903 8.455 -13.295 1.00 92.31 73 ASN A CA 1
ATOM 549 C C . ASN A 1 73 ? 6.866 9.353 -12.503 1.00 92.31 73 ASN A C 1
ATOM 551 O O . ASN A 1 73 ? 7.042 9.174 -11.301 1.00 92.31 73 ASN A O 1
ATOM 555 N N . GLY A 1 74 ? 7.500 10.315 -13.178 1.00 91.25 74 GLY A N 1
ATOM 556 C CA . GLY A 1 74 ? 8.420 11.275 -12.551 1.00 91.25 74 GLY A CA 1
ATOM 557 C C . GLY A 1 74 ? 9.889 10.838 -12.484 1.00 91.25 74 GLY A C 1
ATOM 558 O O . GLY A 1 74 ? 10.721 11.585 -11.974 1.00 91.25 74 GLY A O 1
ATOM 559 N N . CYS A 1 75 ? 10.259 9.671 -13.032 1.00 94.38 75 CYS A N 1
ATOM 560 C CA . CYS A 1 75 ? 11.670 9.315 -13.226 1.00 94.38 75 CYS A CA 1
ATOM 561 C C . CYS A 1 75 ? 11.881 8.407 -14.457 1.00 94.38 75 CYS A C 1
ATOM 563 O O . CYS A 1 75 ? 10.944 7.746 -14.894 1.00 94.38 75 CYS A O 1
ATOM 565 N N . PRO A 1 76 ? 13.096 8.333 -15.034 1.00 92.25 76 PRO A N 1
ATOM 566 C CA . PRO A 1 76 ? 13.331 7.624 -16.298 1.00 92.25 76 PRO A CA 1
ATOM 567 C C . PRO A 1 76 ? 13.493 6.097 -16.166 1.00 92.25 76 PRO A C 1
ATOM 569 O O . PRO A 1 76 ? 13.791 5.433 -17.158 1.00 92.25 76 PRO A O 1
ATOM 572 N N . HIS A 1 77 ? 13.316 5.533 -14.969 1.00 92.75 77 HIS A N 1
ATOM 573 C CA . HIS A 1 77 ? 13.509 4.107 -14.703 1.00 92.75 77 HIS A CA 1
ATOM 574 C C . HIS A 1 77 ? 12.434 3.240 -15.369 1.00 92.75 77 HIS A C 1
ATOM 576 O O . HIS A 1 77 ? 11.250 3.579 -15.326 1.00 92.75 77 HIS A O 1
ATOM 582 N N . GLN A 1 78 ? 12.865 2.124 -15.963 1.00 93.00 78 GLN A N 1
ATOM 583 C CA . GLN A 1 78 ? 12.037 1.205 -16.746 1.00 93.00 78 GLN A CA 1
ATOM 584 C C . GLN A 1 78 ? 11.989 -0.187 -16.118 1.00 93.00 78 GLN A C 1
ATOM 586 O O . GLN A 1 78 ? 12.988 -0.668 -15.583 1.00 93.00 78 GLN A O 1
ATOM 591 N N . PHE A 1 79 ? 10.836 -0.837 -16.239 1.00 93.81 79 PHE A N 1
ATOM 592 C CA . PHE A 1 79 ? 10.542 -2.169 -15.706 1.00 93.81 79 PHE A CA 1
ATOM 593 C C . PHE A 1 79 ? 9.659 -2.931 -16.698 1.00 93.81 79 PHE A C 1
ATOM 595 O O . PHE A 1 79 ? 9.033 -2.291 -17.543 1.00 93.81 79 PHE A O 1
ATOM 602 N N . HIS A 1 80 ? 9.539 -4.258 -16.587 1.00 95.12 80 HIS A N 1
ATOM 603 C CA . HIS A 1 80 ? 8.473 -4.965 -17.309 1.00 95.1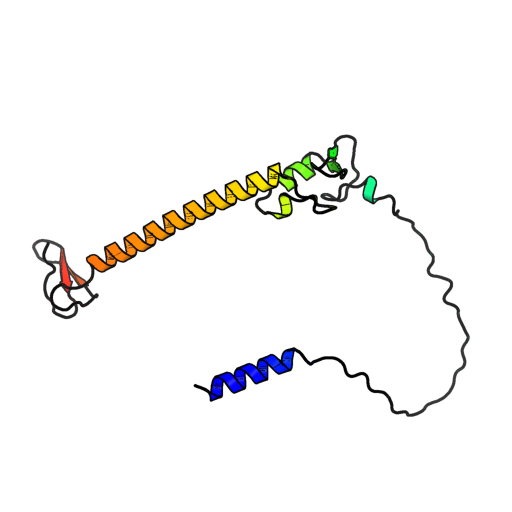2 80 HIS A CA 1
ATOM 604 C C . HIS A 1 80 ? 7.105 -4.457 -16.852 1.00 95.12 80 HIS A C 1
ATOM 606 O O . HIS A 1 80 ? 6.924 -4.146 -15.670 1.00 95.12 80 HIS A O 1
ATOM 612 N N . VAL A 1 81 ? 6.149 -4.394 -17.782 1.00 94.25 81 VAL A N 1
ATOM 613 C CA . VAL A 1 81 ? 4.769 -3.958 -17.504 1.00 94.25 81 VAL A CA 1
ATOM 614 C C . VAL A 1 81 ? 4.166 -4.781 -16.358 1.00 94.25 81 VAL A C 1
ATOM 616 O O . VAL A 1 81 ? 3.759 -4.215 -15.346 1.00 94.25 81 VAL A O 1
ATOM 619 N N . ASP A 1 82 ? 4.249 -6.110 -16.441 1.00 94.25 82 ASP A N 1
ATOM 620 C CA . ASP A 1 82 ? 3.690 -7.010 -15.423 1.00 94.25 82 ASP A CA 1
ATOM 621 C C . ASP A 1 82 ? 4.360 -6.845 -14.052 1.00 94.25 82 ASP A C 1
ATOM 623 O O . ASP A 1 82 ? 3.701 -6.841 -13.005 1.00 94.25 82 ASP A O 1
ATOM 627 N N . CYS A 1 83 ? 5.685 -6.664 -14.049 1.00 95.06 83 CYS A N 1
ATOM 628 C CA . CYS A 1 83 ? 6.453 -6.461 -12.825 1.00 95.06 83 CYS A CA 1
ATOM 629 C C . CYS A 1 83 ? 6.049 -5.159 -12.132 1.00 95.06 83 CYS A C 1
ATOM 631 O O . CYS A 1 83 ? 5.820 -5.145 -10.919 1.00 95.06 83 CYS A O 1
ATOM 633 N N . ILE A 1 84 ? 5.951 -4.060 -12.888 1.00 94.31 84 ILE A N 1
ATOM 634 C CA . ILE A 1 84 ? 5.626 -2.768 -12.291 1.00 94.31 84 ILE A CA 1
ATOM 635 C C . ILE A 1 84 ? 4.167 -2.683 -11.867 1.00 94.31 84 ILE A C 1
ATOM 637 O O . ILE A 1 84 ? 3.880 -2.090 -10.831 1.00 94.31 84 ILE A O 1
ATOM 641 N N . ASP A 1 85 ? 3.248 -3.307 -12.597 1.00 94.19 85 ASP A N 1
ATOM 642 C CA . ASP A 1 85 ? 1.839 -3.330 -12.216 1.00 94.19 85 ASP A CA 1
ATOM 643 C C . ASP A 1 85 ? 1.636 -4.135 -10.932 1.00 94.19 85 ASP A C 1
ATOM 645 O O . ASP A 1 85 ? 0.979 -3.665 -9.999 1.00 94.19 85 ASP A O 1
ATOM 649 N N . THR A 1 86 ? 2.297 -5.290 -10.812 1.00 95.19 86 THR A N 1
ATOM 650 C CA . THR A 1 86 ? 2.306 -6.076 -9.570 1.00 95.19 86 THR A CA 1
ATOM 651 C C . THR A 1 86 ? 2.875 -5.269 -8.404 1.00 95.19 86 THR A C 1
ATOM 653 O O . THR A 1 86 ? 2.277 -5.236 -7.327 1.00 95.19 86 THR A O 1
ATOM 656 N N . TRP A 1 87 ? 3.986 -4.557 -8.622 1.00 95.31 87 TRP A N 1
ATOM 657 C CA . TRP A 1 87 ? 4.577 -3.677 -7.613 1.00 95.31 87 TRP A CA 1
ATOM 658 C C . TRP A 1 87 ? 3.591 -2.599 -7.152 1.00 95.31 87 TRP A C 1
ATOM 660 O O . TRP A 1 87 ? 3.338 -2.472 -5.956 1.00 95.31 87 TRP A O 1
ATOM 670 N N . ARG A 1 88 ? 2.992 -1.855 -8.092 1.00 95.12 88 ARG A N 1
ATOM 671 C CA . ARG A 1 88 ? 2.058 -0.746 -7.822 1.00 95.12 88 ARG A CA 1
ATOM 672 C C . ARG A 1 88 ? 0.787 -1.190 -7.095 1.00 95.12 88 ARG A C 1
ATOM 674 O O . ARG A 1 88 ? 0.210 -0.404 -6.346 1.00 95.12 88 ARG A O 1
ATOM 681 N N . ASN A 1 89 ? 0.352 -2.430 -7.311 1.00 93.44 89 ASN A N 1
ATOM 682 C CA . ASN A 1 89 ? -0.861 -2.986 -6.712 1.00 93.44 89 ASN A CA 1
ATOM 683 C C . ASN A 1 89 ? -0.701 -3.395 -5.241 1.00 93.44 89 ASN A C 1
ATOM 685 O O . ASN A 1 89 ? -1.698 -3.682 -4.572 1.00 93.44 89 ASN A O 1
ATOM 689 N N . GLY A 1 90 ? 0.521 -3.409 -4.707 1.00 92.50 90 GLY A N 1
ATOM 690 C CA . GLY A 1 90 ? 0.746 -3.796 -3.323 1.00 92.50 90 GLY A CA 1
ATOM 691 C C . GLY A 1 90 ? 0.104 -2.845 -2.293 1.00 92.50 90 GLY A C 1
ATOM 692 O O . GLY A 1 90 ? -0.222 -1.687 -2.557 1.00 92.50 90 GLY A O 1
ATOM 693 N N . GLY A 1 91 ? -0.086 -3.341 -1.065 1.00 90.06 91 GLY A N 1
ATOM 694 C CA . GLY A 1 91 ? -0.811 -2.631 0.002 1.00 90.06 91 GLY A CA 1
ATOM 695 C C . GLY A 1 91 ? -0.052 -1.487 0.684 1.00 90.06 91 GLY A C 1
ATOM 696 O O . GLY A 1 91 ? -0.679 -0.577 1.228 1.00 90.06 91 GLY A O 1
ATOM 697 N N . ASP A 1 92 ? 1.279 -1.535 0.636 1.00 93.19 92 ASP A N 1
ATOM 698 C CA . ASP A 1 92 ? 2.162 -0.707 1.462 1.00 93.19 92 ASP A CA 1
ATOM 699 C C . ASP A 1 92 ? 2.650 0.572 0.770 1.00 93.19 92 ASP A C 1
ATOM 701 O O . ASP A 1 92 ? 2.770 0.639 -0.452 1.00 93.19 92 ASP A O 1
ATOM 705 N N . GLN A 1 93 ? 3.051 1.572 1.562 1.00 93.50 93 GLN A N 1
ATOM 706 C CA . GLN A 1 93 ? 3.535 2.865 1.057 1.00 93.50 93 GLN A CA 1
ATOM 707 C C . GLN A 1 93 ? 4.784 2.758 0.164 1.00 93.50 93 GLN A C 1
ATOM 709 O O . GLN A 1 93 ? 5.000 3.605 -0.700 1.00 93.50 93 GLN A O 1
ATOM 714 N N . ARG A 1 94 ? 5.631 1.732 0.339 1.00 94.38 94 ARG A N 1
ATOM 715 C CA . ARG A 1 94 ? 6.826 1.540 -0.509 1.00 94.38 94 ARG A CA 1
ATOM 716 C C . ARG A 1 94 ? 6.469 1.342 -1.986 1.00 94.38 94 ARG A C 1
ATOM 718 O O . ARG A 1 94 ? 7.252 1.706 -2.853 1.00 94.38 94 ARG A O 1
ATOM 725 N N . HIS A 1 95 ? 5.272 0.831 -2.262 1.00 95.25 95 HIS A N 1
ATOM 726 C CA . HIS A 1 95 ? 4.781 0.577 -3.614 1.00 95.25 95 HIS A CA 1
ATOM 727 C C . HIS A 1 95 ? 4.390 1.853 -4.363 1.00 95.25 95 HIS A C 1
ATOM 729 O O . HIS A 1 95 ? 4.197 1.829 -5.575 1.00 95.25 95 HIS A O 1
ATOM 735 N N . THR A 1 96 ? 4.324 2.991 -3.663 1.00 96.62 96 THR A N 1
ATOM 736 C CA . THR A 1 96 ? 4.145 4.313 -4.276 1.00 96.62 96 THR A CA 1
ATOM 737 C C . THR A 1 96 ? 5.480 4.946 -4.663 1.00 96.62 96 THR A C 1
ATOM 739 O O . THR A 1 96 ? 5.507 6.122 -5.020 1.00 96.62 96 THR A O 1
ATOM 742 N N . LYS A 1 97 ? 6.598 4.221 -4.526 1.00 96.62 97 LYS A N 1
ATOM 743 C CA . LYS A 1 97 ? 7.948 4.704 -4.818 1.00 96.62 97 LYS A CA 1
ATOM 744 C C . LYS A 1 97 ? 8.603 3.851 -5.894 1.00 96.62 97 LYS A C 1
ATOM 746 O O . LYS A 1 97 ? 8.411 2.634 -5.933 1.00 96.62 97 LYS A O 1
ATOM 751 N N . CYS A 1 98 ? 9.416 4.498 -6.722 1.00 96.31 98 CYS A N 1
ATOM 752 C CA . CYS A 1 98 ? 10.253 3.817 -7.697 1.00 96.31 98 CYS A CA 1
ATOM 753 C C . CYS A 1 98 ? 11.210 2.845 -6.978 1.00 96.31 98 CYS A C 1
ATOM 755 O O . CYS A 1 98 ? 11.945 3.299 -6.095 1.00 96.31 98 CYS A O 1
ATOM 757 N N . PRO A 1 99 ? 11.260 1.556 -7.368 1.00 94.06 99 PRO A N 1
ATOM 758 C CA . PRO A 1 99 ? 12.181 0.575 -6.784 1.00 94.06 99 PRO A CA 1
ATOM 759 C C . PRO A 1 99 ? 13.660 0.974 -6.861 1.00 94.06 99 PRO A C 1
ATOM 761 O O . PRO A 1 99 ? 14.452 0.543 -6.032 1.00 94.06 99 PRO A O 1
ATOM 764 N N . ILE A 1 100 ? 14.028 1.808 -7.841 1.00 93.56 100 ILE A N 1
ATOM 765 C CA . ILE A 1 100 ? 15.424 2.180 -8.099 1.00 93.56 100 ILE A CA 1
ATOM 766 C C . ILE A 1 100 ? 15.813 3.464 -7.357 1.00 93.56 100 ILE A C 1
ATOM 768 O O . ILE A 1 100 ? 16.779 3.474 -6.603 1.00 93.56 100 ILE A O 1
ATOM 772 N N . CYS A 1 101 ? 15.068 4.559 -7.543 1.00 94.88 101 CYS A N 1
ATOM 773 C CA . CYS A 1 101 ? 15.453 5.874 -7.006 1.00 94.88 101 CYS A CA 1
ATOM 774 C C . CYS A 1 101 ? 14.544 6.412 -5.901 1.00 94.88 101 CYS A C 1
ATOM 776 O O . CYS A 1 101 ? 14.722 7.544 -5.461 1.00 94.88 101 CYS A O 1
ATOM 778 N N . GLN A 1 102 ? 13.538 5.643 -5.483 1.00 95.00 102 GLN A N 1
ATOM 779 C CA . GLN A 1 102 ? 12.570 6.023 -4.452 1.00 95.00 102 GLN A CA 1
ATOM 780 C C . GLN A 1 102 ? 11.715 7.264 -4.769 1.00 95.00 102 GLN A C 1
ATOM 782 O O . GLN A 1 102 ? 10.995 7.745 -3.891 1.00 95.00 102 GLN A O 1
ATOM 787 N N . HIS A 1 103 ? 11.733 7.755 -6.016 1.00 96.62 103 HIS A N 1
ATOM 788 C CA . HIS A 1 103 ? 10.845 8.829 -6.459 1.00 96.62 103 HIS A CA 1
ATOM 789 C C . HIS A 1 103 ? 9.383 8.426 -6.245 1.00 96.62 103 HIS A C 1
ATOM 791 O O . HIS A 1 103 ? 8.971 7.335 -6.644 1.00 96.62 103 HIS A O 1
ATOM 797 N N . VAL A 1 104 ? 8.610 9.299 -5.604 1.00 96.94 104 VAL A N 1
ATOM 798 C CA . VAL A 1 104 ? 7.211 9.038 -5.260 1.00 96.94 104 VAL A CA 1
ATOM 799 C C . VAL A 1 104 ? 6.336 9.305 -6.479 1.00 96.94 104 VAL A C 1
ATOM 801 O O . VAL A 1 104 ? 6.375 10.397 -7.030 1.00 96.94 104 VAL A O 1
ATOM 804 N N . ASP A 1 105 ? 5.520 8.333 -6.875 1.00 96.56 105 ASP A N 1
ATOM 805 C CA . ASP A 1 105 ? 4.442 8.576 -7.834 1.00 96.56 105 ASP A CA 1
ATOM 806 C C . ASP A 1 105 ? 3.285 9.285 -7.102 1.00 96.56 105 ASP A C 1
ATOM 808 O O . ASP A 1 105 ? 2.699 8.692 -6.185 1.00 96.56 105 ASP A O 1
ATOM 812 N N . PRO A 1 106 ? 2.944 10.536 -7.466 1.00 94.38 106 PRO A N 1
ATOM 813 C CA . PRO A 1 106 ? 1.932 11.313 -6.757 1.00 94.38 106 PRO A CA 1
ATOM 814 C C . PRO A 1 106 ? 0.536 10.681 -6.838 1.00 94.38 106 PRO A C 1
ATOM 816 O O . PRO A 1 106 ? -0.210 10.734 -5.861 1.00 94.38 106 PRO A O 1
ATOM 819 N N . VAL A 1 107 ? 0.199 10.022 -7.952 1.00 94.50 107 VAL A N 1
ATOM 820 C CA . VAL A 1 107 ? -1.109 9.381 -8.152 1.00 94.50 107 VAL A CA 1
ATOM 821 C C . VAL A 1 107 ? -1.232 8.147 -7.263 1.00 94.50 107 VAL A C 1
ATOM 823 O O . VAL A 1 107 ? -2.245 7.953 -6.587 1.00 94.50 107 VAL A O 1
ATOM 826 N N . LEU A 1 108 ? -0.193 7.309 -7.219 1.00 95.62 108 LEU A N 1
ATOM 827 C CA . LEU A 1 108 ? -0.181 6.131 -6.344 1.00 95.62 108 LEU A CA 1
ATOM 828 C C . LEU A 1 108 ? -0.153 6.527 -4.869 1.00 95.62 108 LEU A C 1
ATOM 830 O O . LEU A 1 108 ? -0.831 5.909 -4.046 1.00 95.62 108 LEU A O 1
ATOM 834 N N . HIS A 1 109 ? 0.602 7.573 -4.535 1.00 95.62 109 HIS A N 1
ATOM 835 C CA . HIS A 1 109 ? 0.675 8.099 -3.181 1.00 95.62 109 HIS A CA 1
ATOM 836 C C . HIS A 1 109 ? -0.680 8.611 -2.692 1.00 95.62 109 HIS A C 1
ATOM 838 O O . HIS A 1 109 ? -1.106 8.267 -1.589 1.00 95.62 109 HIS A O 1
ATOM 844 N N . GLU A 1 110 ? -1.395 9.371 -3.520 1.00 96.19 110 GLU A N 1
ATOM 845 C CA . GLU A 1 110 ? -2.730 9.848 -3.178 1.00 96.19 110 GLU A CA 1
ATOM 846 C C . GLU A 1 110 ? -3.705 8.684 -2.951 1.00 96.19 110 GLU A C 1
ATOM 848 O O . GLU A 1 110 ? -4.394 8.650 -1.927 1.00 96.19 110 GLU A O 1
ATOM 853 N N . ARG A 1 111 ? -3.713 7.686 -3.845 1.00 95.62 111 ARG A N 1
ATOM 854 C CA . ARG A 1 111 ? -4.538 6.471 -3.699 1.00 95.62 111 ARG A CA 1
ATOM 855 C C . ARG A 1 111 ? -4.239 5.724 -2.399 1.00 95.62 111 ARG A C 1
ATOM 857 O O . ARG A 1 111 ? -5.163 5.285 -1.713 1.00 95.62 111 ARG A O 1
ATOM 864 N N . TYR A 1 112 ? -2.963 5.602 -2.033 1.00 96.19 112 TYR A N 1
ATOM 865 C CA . TYR A 1 112 ? -2.557 5.016 -0.756 1.00 96.19 112 TYR A CA 1
ATOM 866 C C . TYR A 1 112 ? -3.121 5.816 0.426 1.00 96.19 112 TYR A C 1
ATOM 868 O O . TYR A 1 112 ? -3.743 5.239 1.318 1.00 96.19 112 TYR A O 1
ATOM 876 N N . MET A 1 113 ? -2.980 7.144 0.411 1.00 96.94 113 MET A N 1
ATOM 877 C CA . MET A 1 113 ? -3.479 8.007 1.487 1.00 96.94 113 MET A CA 1
ATOM 878 C C . MET A 1 113 ? -5.003 7.959 1.623 1.00 96.94 113 MET A C 1
ATOM 880 O O . MET A 1 113 ? -5.523 7.936 2.739 1.00 96.94 113 MET A O 1
ATOM 884 N N . GLN A 1 114 ? -5.731 7.897 0.508 1.00 96.69 114 GLN A N 1
ATOM 885 C CA . GLN A 1 114 ? -7.181 7.700 0.510 1.00 96.69 114 GLN A CA 1
ATOM 886 C C . GLN A 1 114 ? -7.555 6.370 1.179 1.00 96.69 114 GLN A C 1
ATOM 888 O O . GLN A 1 114 ? -8.369 6.361 2.101 1.00 96.69 114 GLN A O 1
ATOM 893 N N . ARG A 1 115 ? -6.899 5.266 0.793 1.00 95.88 115 ARG A N 1
ATOM 894 C CA . ARG A 1 115 ? -7.109 3.944 1.405 1.00 95.88 115 ARG A CA 1
ATOM 895 C C . ARG A 1 115 ? -6.846 3.966 2.913 1.00 95.88 115 ARG A C 1
ATOM 897 O O . ARG A 1 115 ? -7.661 3.449 3.673 1.00 95.88 115 ARG A O 1
ATOM 904 N N . GLN A 1 116 ? -5.747 4.583 3.349 1.00 96.31 116 GLN A N 1
ATOM 905 C CA . GLN A 1 116 ? -5.402 4.694 4.771 1.00 96.31 116 GLN A CA 1
ATOM 906 C C . GLN A 1 116 ? -6.459 5.475 5.561 1.00 96.31 116 GLN A C 1
ATOM 908 O O . GLN A 1 116 ? -6.892 5.018 6.617 1.00 96.31 116 GLN A O 1
ATOM 913 N N . ARG A 1 117 ? -6.953 6.600 5.026 1.00 97.25 117 ARG A N 1
ATOM 914 C CA . ARG A 1 117 ? -8.046 7.358 5.659 1.00 97.25 117 ARG A CA 1
ATOM 915 C C . ARG A 1 117 ? -9.320 6.529 5.798 1.00 97.25 117 ARG A C 1
ATOM 917 O O . ARG A 1 117 ? -9.937 6.543 6.859 1.00 97.25 117 ARG A O 1
ATOM 924 N N . SER A 1 118 ? -9.700 5.775 4.768 1.00 97.00 118 SER A N 1
ATOM 925 C CA . SER A 1 118 ? -10.878 4.902 4.834 1.00 97.00 118 SER A CA 1
ATOM 926 C C . SER A 1 118 ? -10.726 3.790 5.876 1.00 97.00 118 SER A C 1
ATOM 928 O O . SER A 1 118 ? -11.682 3.477 6.583 1.00 97.00 118 SER A O 1
ATOM 930 N N . LEU A 1 119 ? -9.535 3.196 6.006 1.00 96.25 119 LEU A N 1
ATOM 931 C CA . LEU A 1 119 ? -9.254 2.202 7.049 1.00 96.25 119 LEU A CA 1
ATOM 932 C C . LEU A 1 119 ? -9.350 2.817 8.448 1.00 96.25 119 LEU A C 1
ATOM 934 O O . LEU A 1 119 ? -10.001 2.244 9.320 1.00 96.25 119 LEU A O 1
ATOM 938 N N . GLN A 1 120 ? -8.780 4.006 8.635 1.00 97.00 120 GLN A N 1
ATOM 939 C CA . GLN A 1 120 ? -8.837 4.734 9.900 1.00 97.00 120 GLN A CA 1
ATOM 940 C C . GLN A 1 120 ? -10.284 5.035 10.320 1.00 97.00 120 GLN A C 1
ATOM 942 O O . GLN A 1 120 ? -10.674 4.749 11.449 1.00 97.00 120 GLN A O 1
ATOM 947 N N . GLN A 1 121 ? -11.119 5.510 9.392 1.00 97.44 121 GLN A N 1
ATOM 948 C CA . GLN A 1 121 ? -12.541 5.764 9.655 1.00 97.44 121 GLN A CA 1
ATOM 949 C C . GLN A 1 121 ? -13.302 4.496 10.072 1.00 97.44 121 GLN A C 1
ATOM 951 O O . GLN A 1 121 ? -14.153 4.542 10.963 1.00 97.44 121 GLN A O 1
ATOM 956 N N . ARG A 1 122 ? -12.995 3.345 9.458 1.00 97.00 122 ARG A N 1
ATOM 957 C CA . ARG A 1 122 ? -13.597 2.056 9.838 1.00 97.00 122 ARG A CA 1
ATOM 958 C C . ARG A 1 122 ? -13.217 1.657 11.263 1.00 97.00 122 ARG A C 1
ATOM 960 O O . ARG A 1 122 ? -14.094 1.264 12.029 1.00 97.00 122 ARG A O 1
ATOM 967 N N . ILE A 1 123 ? -11.941 1.802 11.620 1.00 96.94 123 ILE A N 1
ATOM 968 C CA . ILE A 1 123 ? -11.432 1.519 12.970 1.00 96.94 123 IL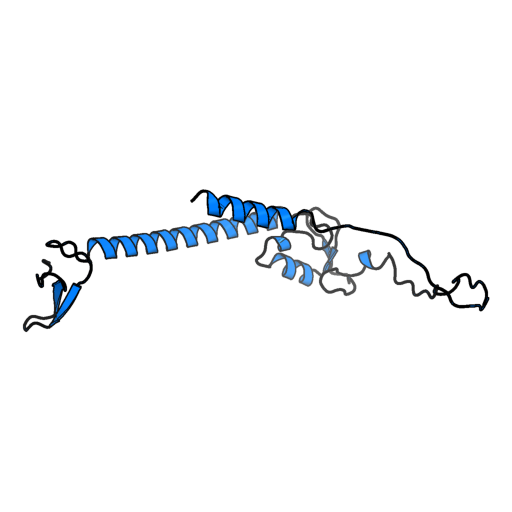E A CA 1
ATOM 969 C C . ILE A 1 123 ? -12.112 2.430 14.000 1.00 96.94 123 ILE A C 1
ATOM 971 O O . ILE A 1 123 ? -12.544 1.971 15.055 1.00 96.94 123 ILE A O 1
ATOM 975 N N . GLU A 1 124 ? -12.267 3.717 13.693 1.00 96.94 124 GLU A N 1
ATOM 976 C CA . GLU A 1 124 ? -12.940 4.677 14.573 1.00 96.94 124 GLU A CA 1
ATOM 977 C C . GLU A 1 124 ? -14.417 4.340 14.797 1.00 96.94 124 GLU A C 1
ATOM 979 O O . GLU A 1 124 ? -14.903 4.399 15.931 1.00 96.94 124 GLU A O 1
ATOM 984 N N . PHE A 1 125 ? -15.134 3.948 13.741 1.00 95.50 125 PHE A N 1
ATOM 985 C CA . PHE A 1 125 ? -16.520 3.501 13.852 1.00 95.50 125 PHE A CA 1
ATOM 986 C C . PHE A 1 125 ? -16.645 2.243 14.720 1.00 95.50 125 PHE A C 1
ATOM 988 O O . PHE A 1 125 ? -17.522 2.164 15.589 1.00 95.50 125 PHE A O 1
ATOM 995 N N . GLU A 1 126 ? -15.756 1.273 14.516 1.00 95.31 126 GLU A N 1
ATOM 996 C CA . GLU A 1 126 ? -15.720 0.048 15.306 1.00 95.31 126 GLU A CA 1
ATOM 997 C C . GLU A 1 126 ? -15.429 0.348 16.782 1.00 95.31 126 GLU A C 1
ATOM 999 O O . GLU A 1 126 ? -16.164 -0.104 17.661 1.00 95.31 126 GLU A O 1
ATOM 1004 N N . ASN A 1 127 ? -14.441 1.197 17.065 1.00 93.56 127 ASN A N 1
ATOM 1005 C CA . ASN A 1 127 ? -14.118 1.630 18.423 1.00 93.56 127 ASN A CA 1
ATOM 1006 C C . ASN A 1 127 ? -15.285 2.372 19.081 1.00 93.56 127 ASN A C 1
ATOM 1008 O O . ASN A 1 127 ? -15.640 2.071 20.220 1.00 93.56 127 ASN A O 1
ATOM 1012 N N . ARG A 1 128 ? -15.959 3.283 18.366 1.00 92.12 128 ARG A N 1
ATOM 1013 C CA . ARG A 1 128 ? -17.162 3.963 18.877 1.00 92.12 128 ARG A CA 1
ATOM 1014 C C . ARG A 1 128 ? -18.275 2.964 19.205 1.00 92.12 128 ARG A C 1
ATOM 1016 O O . ARG A 1 128 ? -18.961 3.129 20.217 1.00 92.12 128 ARG A O 1
ATOM 1023 N N . SER A 1 129 ? -18.450 1.939 18.374 1.00 89.00 129 SER A N 1
ATOM 1024 C CA . SER A 1 129 ? -19.444 0.879 18.578 1.00 89.00 129 SER A CA 1
ATOM 1025 C C . SER A 1 129 ? -19.108 0.010 19.795 1.00 89.00 129 SER A C 1
ATOM 1027 O O . SER A 1 129 ? -19.989 -0.260 20.617 1.00 89.00 129 SER A O 1
ATOM 1029 N N . ARG A 1 130 ? -17.827 -0.340 19.979 1.00 85.50 130 ARG A N 1
ATOM 1030 C CA . ARG A 1 130 ? -17.318 -1.031 21.174 1.00 85.50 130 ARG A CA 1
ATOM 1031 C C . ARG A 1 130 ? -17.540 -0.192 22.437 1.00 85.50 130 ARG A C 1
ATOM 1033 O O . ARG A 1 130 ? -18.223 -0.653 23.343 1.00 85.50 130 ARG A O 1
ATOM 1040 N N . SER A 1 131 ? -17.141 1.083 22.449 1.00 81.88 131 SER A N 1
ATOM 1041 C CA . SER A 1 131 ? -17.345 1.977 23.603 1.00 81.88 131 SER A CA 1
ATOM 1042 C C . SER A 1 131 ? -18.816 2.280 23.914 1.00 81.88 131 SER A C 1
ATOM 1044 O O . SER A 1 131 ? -19.164 2.619 25.049 1.00 81.88 131 SER A O 1
ATOM 1046 N N . ARG A 1 132 ? -19.715 2.231 22.921 1.00 74.25 132 ARG A N 1
ATOM 1047 C CA . ARG A 1 132 ? -21.166 2.325 23.163 1.00 74.25 132 ARG A CA 1
ATOM 1048 C C . ARG A 1 132 ? -21.699 1.039 23.781 1.00 74.25 132 ARG A C 1
ATOM 1050 O O . ARG A 1 132 ? -22.524 1.127 24.683 1.00 74.25 132 ARG A O 1
ATOM 1057 N N . SER A 1 133 ? -21.218 -0.114 23.327 1.00 71.62 133 SER A N 1
ATOM 1058 C CA . SER A 1 133 ? -21.575 -1.412 23.902 1.00 71.62 133 SER A CA 1
ATOM 1059 C C . SER A 1 133 ? -21.106 -1.505 25.354 1.00 71.62 133 SER A C 1
ATOM 1061 O O . SER A 1 133 ? -21.910 -1.820 26.217 1.00 71.62 133 SER A O 1
ATOM 1063 N N . GLU A 1 134 ? -19.876 -1.086 25.662 1.00 68.62 134 GLU A N 1
ATOM 1064 C CA . GLU A 1 134 ? -19.348 -1.025 27.035 1.00 68.62 134 GLU A CA 1
ATOM 1065 C C . GLU A 1 134 ? -20.167 -0.095 27.946 1.00 68.62 134 GLU A C 1
ATOM 1067 O O . GLU A 1 134 ? -20.465 -0.443 29.089 1.00 68.62 134 GLU A O 1
ATOM 1072 N N . ARG A 1 135 ? -20.599 1.071 27.438 1.00 60.00 135 ARG A N 1
ATOM 1073 C CA . ARG A 1 135 ? -21.483 1.989 28.183 1.00 60.00 135 ARG A CA 1
ATOM 1074 C C . ARG A 1 135 ? -22.919 1.477 28.321 1.00 60.00 135 ARG A C 1
ATOM 1076 O O . ARG A 1 135 ? -23.550 1.688 29.351 1.00 60.00 135 ARG A O 1
ATOM 1083 N N . GLY A 1 136 ? -23.439 0.791 27.305 1.00 54.69 136 GLY A N 1
ATOM 1084 C CA . GLY A 1 136 ? -24.730 0.101 27.365 1.00 54.69 136 GLY A CA 1
ATOM 1085 C C . GLY A 1 136 ? -24.708 -1.072 28.347 1.00 54.69 136 GLY A C 1
ATOM 1086 O O . GLY A 1 136 ? -25.692 -1.313 29.042 1.00 54.69 136 GLY A O 1
ATOM 1087 N N . SER A 1 137 ? -23.564 -1.744 28.475 1.00 55.84 137 SER A N 1
ATOM 1088 C CA . SER A 1 137 ? -23.327 -2.748 29.506 1.00 55.84 137 SER A CA 1
ATOM 1089 C C . SER A 1 137 ? -23.254 -2.119 30.898 1.00 55.84 137 SER A C 1
ATOM 1091 O O . SER A 1 137 ? -23.843 -2.675 31.822 1.00 55.84 137 SER A O 1
ATOM 1093 N N . SER A 1 138 ? -22.624 -0.952 31.084 1.00 56.97 138 SER A N 1
ATOM 1094 C CA . SER A 1 138 ? -22.500 -0.325 32.413 1.00 56.97 138 SER A CA 1
ATOM 1095 C C . SER A 1 138 ? -23.776 0.360 32.923 1.00 56.97 138 SER A C 1
ATOM 1097 O O . SER A 1 138 ? -24.030 0.320 34.124 1.00 56.97 138 SER A O 1
ATOM 1099 N N . LEU A 1 139 ? -24.645 0.876 32.045 1.00 55.59 139 LEU A N 1
ATOM 1100 C CA . LEU A 1 139 ? -25.965 1.422 32.421 1.00 55.59 139 LEU A CA 1
ATOM 1101 C C . LEU A 1 139 ? -27.011 0.340 32.773 1.00 55.59 139 LEU A C 1
ATOM 1103 O O . LEU A 1 139 ? -28.119 0.666 33.201 1.00 55.59 139 LEU A O 1
ATOM 1107 N N . GLY A 1 140 ? -26.677 -0.948 32.614 1.00 58.44 140 GLY A N 1
ATOM 1108 C CA . GLY A 1 140 ? -27.605 -2.062 32.830 1.00 58.44 140 GLY A CA 1
ATOM 1109 C C . GLY A 1 140 ? -27.164 -3.158 33.804 1.00 58.44 140 GLY A C 1
ATOM 1110 O O . GLY A 1 140 ? -28.006 -3.954 34.218 1.00 58.44 140 GLY A O 1
ATOM 1111 N N . THR A 1 141 ? -25.885 -3.215 34.185 1.00 66.62 141 THR A N 1
ATOM 1112 C CA . THR A 1 141 ? -25.319 -4.316 34.996 1.00 66.62 141 THR A CA 1
ATOM 1113 C C . THR A 1 141 ? -25.128 -3.983 36.471 1.00 66.62 141 THR A C 1
ATOM 1115 O O . THR A 1 141 ? -24.914 -4.890 37.271 1.00 66.62 141 THR A O 1
ATOM 1118 N N . GLN A 1 142 ? -25.236 -2.712 36.859 1.00 79.88 142 GLN A N 1
ATOM 1119 C CA . GLN A 1 142 ? -25.113 -2.300 38.256 1.00 79.88 142 GLN A CA 1
ATOM 1120 C C . GLN A 1 142 ? -26.472 -2.342 38.963 1.00 79.88 142 GLN A C 1
ATOM 1122 O O . GLN A 1 142 ? -27.491 -1.874 38.453 1.00 79.88 142 GLN A O 1
ATOM 1127 N N . CYS A 1 143 ? -26.493 -2.929 40.158 1.00 80.50 143 CYS A N 1
ATOM 1128 C CA . CYS A 1 143 ? -27.676 -2.991 41.002 1.00 80.50 143 CYS A CA 1
ATOM 1129 C C . CYS A 1 143 ? -28.082 -1.580 41.468 1.00 80.50 143 CYS A C 1
ATOM 1131 O O . CYS A 1 143 ? -27.285 -0.930 42.147 1.00 80.50 143 CYS A O 1
ATOM 1133 N N . PRO A 1 144 ? -29.328 -1.125 41.235 1.00 80.69 144 PRO A N 1
ATOM 1134 C CA . PRO A 1 144 ? -29.763 0.228 41.601 1.00 80.69 144 PRO A CA 1
ATOM 1135 C C . PRO A 1 144 ? -29.821 0.468 43.119 1.00 80.69 144 PRO A C 1
ATOM 1137 O O . PRO A 1 144 ? -29.931 1.604 43.561 1.00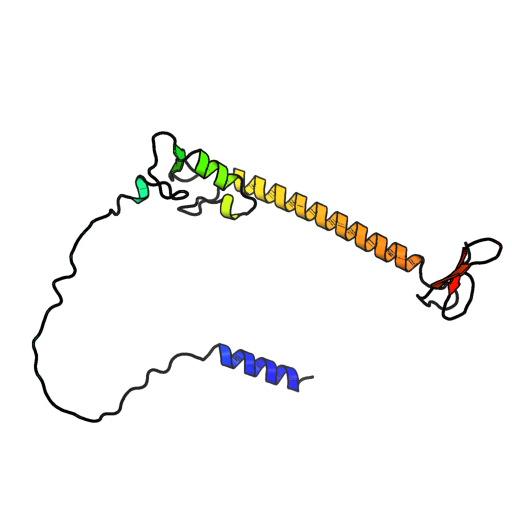 80.69 144 PRO A O 1
ATOM 1140 N N . TYR A 1 145 ? -29.757 -0.593 43.928 1.00 84.88 145 TYR A N 1
ATOM 1141 C CA . TYR A 1 145 ? -29.866 -0.502 45.385 1.00 84.88 145 TYR A CA 1
ATOM 1142 C C . TYR A 1 145 ? -28.518 -0.507 46.113 1.00 84.88 145 TYR A C 1
ATOM 1144 O O . TYR A 1 145 ? -28.441 -0.030 47.238 1.00 84.88 145 TYR A O 1
ATOM 1152 N N . CYS A 1 146 ? -27.473 -1.100 45.527 1.00 88.69 146 CYS A N 1
ATOM 1153 C CA . CYS A 1 146 ? -26.168 -1.251 46.192 1.00 88.69 146 CYS A CA 1
ATOM 1154 C C . CYS A 1 146 ? -24.957 -1.039 45.271 1.00 88.69 146 CYS A C 1
ATOM 1156 O O . CYS A 1 146 ? -23.825 -1.268 45.694 1.00 88.69 146 CYS A O 1
ATOM 1158 N N . ASN A 1 147 ? -25.192 -0.649 44.014 1.00 79.38 147 ASN A N 1
ATOM 1159 C CA . ASN A 1 147 ? -24.197 -0.377 42.976 1.00 79.38 147 ASN A CA 1
ATOM 1160 C C . ASN A 1 147 ? -23.237 -1.541 42.645 1.00 79.38 147 ASN A C 1
ATOM 1162 O O . ASN A 1 147 ? -22.191 -1.352 42.032 1.00 79.38 147 ASN A O 1
ATOM 1166 N N . SER A 1 148 ? -23.573 -2.766 43.063 1.00 84.38 148 SER A N 1
ATOM 1167 C CA . SER A 1 148 ? -22.817 -3.975 42.724 1.00 84.38 148 SER A CA 1
ATOM 1168 C C . SER A 1 148 ? -22.993 -4.311 41.245 1.00 84.38 148 SER A C 1
ATOM 1170 O O . SER A 1 148 ? -24.118 -4.331 40.755 1.00 84.38 148 SER A O 1
ATOM 1172 N N . SER A 1 149 ? -21.890 -4.592 40.553 1.00 84.56 149 SER A N 1
ATOM 1173 C CA . SER A 1 149 ? -21.858 -4.980 39.137 1.00 84.56 149 SER A CA 1
ATOM 1174 C C . SER A 1 149 ? -22.178 -6.459 38.884 1.00 84.56 149 SER A C 1
ATOM 1176 O O . SER A 1 149 ? -22.246 -6.882 37.732 1.00 84.56 149 SER A O 1
ATOM 1178 N N . THR A 1 150 ? -22.358 -7.260 39.938 1.00 81.94 150 THR A N 1
ATOM 1179 C CA . THR A 1 150 ? -22.644 -8.694 39.847 1.00 81.94 150 THR A CA 1
ATOM 1180 C C . THR A 1 150 ? -24.143 -8.964 39.964 1.00 81.94 150 THR A C 1
ATOM 1182 O O . THR A 1 150 ? -24.764 -8.781 41.017 1.00 81.94 150 THR A O 1
ATOM 1185 N N . MET A 1 151 ? -24.724 -9.433 38.860 1.00 80.62 151 MET A N 1
ATOM 1186 C CA . MET A 1 151 ? -26.124 -9.838 38.748 1.00 80.62 151 MET A CA 1
ATOM 1187 C C . MET A 1 151 ? -26.205 -11.320 38.357 1.00 80.62 151 MET A C 1
ATOM 1189 O O . MET A 1 151 ? -25.446 -11.785 37.513 1.00 80.62 151 MET A O 1
ATOM 1193 N N . GLU A 1 152 ? -27.144 -12.048 38.946 1.00 83.12 152 GLU A N 1
ATOM 1194 C CA . GLU A 1 152 ? -27.423 -13.462 38.707 1.00 83.12 152 GLU A CA 1
ATOM 1195 C C . GLU A 1 152 ? -28.796 -13.623 38.055 1.00 83.12 152 GLU A C 1
ATOM 1197 O O . GLU A 1 152 ? -29.783 -13.016 38.483 1.00 83.12 152 GLU A O 1
ATOM 1202 N N . LEU A 1 153 ? -28.877 -14.479 37.037 1.00 82.12 153 LEU A N 1
ATOM 1203 C CA . LEU A 1 153 ? -30.145 -14.874 36.440 1.00 82.12 153 LEU A CA 1
ATOM 1204 C C . LEU A 1 153 ? -30.748 -16.016 37.264 1.00 82.12 153 LEU A C 1
ATOM 1206 O O . LEU A 1 153 ? -30.195 -17.112 37.306 1.00 82.12 153 LEU A O 1
ATOM 1210 N N . ARG A 1 154 ? -31.886 -15.771 37.914 1.00 84.00 154 ARG A N 1
ATOM 1211 C CA . ARG A 1 154 ? -32.599 -16.785 38.700 1.00 84.00 154 ARG A CA 1
ATOM 1212 C C . ARG A 1 154 ? -33.862 -17.220 37.971 1.00 84.00 154 ARG A C 1
ATOM 1214 O O . ARG A 1 154 ? -34.664 -16.386 37.548 1.00 84.00 154 ARG A O 1
ATOM 1221 N N . SER A 1 155 ? -34.031 -18.530 37.821 1.00 83.75 155 SER A N 1
ATOM 1222 C CA . SER A 1 155 ? -35.259 -19.129 37.299 1.00 83.75 155 SER A CA 1
ATOM 1223 C C . SER A 1 155 ? -36.348 -19.058 38.365 1.00 83.75 155 SER A C 1
ATOM 1225 O O . SER A 1 155 ? -36.167 -19.540 39.480 1.00 83.75 155 SER A O 1
ATOM 1227 N N . THR A 1 156 ? -37.478 -18.450 38.022 1.00 78.25 156 THR A N 1
ATOM 1228 C CA . THR A 1 156 ? -38.690 -18.428 38.848 1.00 78.25 156 THR A CA 1
ATOM 1229 C C . THR A 1 156 ? -39.808 -19.172 38.126 1.00 78.25 156 THR A C 1
ATOM 1231 O O . THR A 1 156 ? -39.712 -19.437 36.927 1.00 78.25 156 THR A O 1
ATOM 1234 N N . THR A 1 157 ? -40.907 -19.452 38.823 1.00 83.25 157 THR A N 1
ATOM 1235 C CA . THR A 1 157 ? -42.125 -20.033 38.228 1.00 83.25 157 THR A CA 1
ATOM 1236 C C . THR A 1 157 ? -42.704 -19.194 37.080 1.00 83.25 157 THR A C 1
ATOM 1238 O O . THR A 1 157 ? -43.419 -19.725 36.240 1.00 83.25 157 THR A O 1
ATOM 1241 N N . TYR A 1 158 ? -42.362 -17.902 37.007 1.00 81.38 158 TYR A N 1
ATOM 1242 C CA . TYR A 1 158 ? -42.826 -16.956 35.986 1.00 81.38 158 TYR A CA 1
ATOM 1243 C C . TYR A 1 158 ? -41.710 -16.526 35.013 1.00 81.38 158 TYR A C 1
ATOM 1245 O O . TYR A 1 158 ? -41.767 -15.438 34.437 1.00 81.38 158 TYR A O 1
ATOM 1253 N N . GLY A 1 159 ? -40.666 -17.349 34.861 1.00 83.50 159 GLY A N 1
ATOM 1254 C CA . GLY A 1 159 ? -39.532 -17.102 33.967 1.00 83.50 159 GLY A CA 1
ATOM 1255 C C . GLY A 1 159 ? -38.278 -16.596 34.682 1.00 83.50 159 GLY A C 1
ATOM 1256 O O . GLY A 1 159 ? -38.163 -16.654 35.909 1.00 83.50 159 GLY A O 1
ATOM 1257 N N . HIS A 1 160 ? -37.305 -16.111 33.913 1.00 81.56 160 HIS A N 1
ATOM 1258 C CA . HIS A 1 160 ? -36.014 -15.678 34.445 1.00 81.56 160 HIS A CA 1
ATOM 1259 C C . HIS A 1 160 ? -36.045 -14.223 34.920 1.00 81.56 160 HIS A C 1
ATOM 1261 O O . HIS A 1 160 ? -36.499 -13.330 34.200 1.00 81.56 160 HIS A O 1
ATOM 1267 N N . ARG A 1 161 ? -35.530 -13.972 36.128 1.00 84.56 161 ARG A N 1
ATOM 1268 C CA . ARG A 1 161 ? -35.376 -12.624 36.691 1.00 84.56 161 ARG A CA 1
ATOM 1269 C C . ARG A 1 161 ? -33.924 -12.363 37.076 1.00 84.56 161 ARG A C 1
ATOM 1271 O O . ARG A 1 161 ? -33.246 -13.250 37.585 1.00 84.56 161 ARG A O 1
ATOM 1278 N N . LEU A 1 162 ? -33.453 -11.137 36.844 1.00 84.88 162 LEU A N 1
ATOM 1279 C CA . LEU A 1 162 ? -32.129 -10.697 37.287 1.00 84.88 162 LEU A CA 1
ATOM 1280 C C . LEU A 1 162 ? -32.184 -10.312 38.773 1.00 84.88 162 LEU A C 1
ATOM 1282 O O . LEU A 1 162 ? -32.955 -9.427 39.146 1.00 84.88 162 LEU A O 1
ATOM 1286 N N . HIS A 1 163 ? -31.343 -10.925 39.602 1.00 86.38 163 HIS A N 1
ATOM 1287 C CA . HIS A 1 163 ? -31.125 -10.566 41.006 1.00 86.38 163 HIS A CA 1
ATOM 1288 C C . HIS A 1 163 ? -29.693 -10.078 41.213 1.00 86.38 163 HIS A C 1
ATOM 1290 O O . HIS A 1 163 ? -28.776 -10.552 40.559 1.00 86.38 163 HIS A O 1
ATOM 1296 N N . CYS A 1 164 ? -29.471 -9.143 42.130 1.00 86.88 164 CYS A N 1
ATOM 1297 C CA . CYS A 1 164 ? -28.114 -8.753 42.507 1.00 86.88 164 CYS A CA 1
ATOM 1298 C C . CYS A 1 164 ? -27.462 -9.823 43.392 1.00 86.88 164 CYS A C 1
ATOM 1300 O O . CYS A 1 164 ? -28.022 -10.159 44.431 1.00 86.88 164 CYS A O 1
ATOM 1302 N N . ALA A 1 165 ? -26.254 -10.283 43.058 1.00 86.62 165 ALA A N 1
ATOM 1303 C CA . ALA A 1 165 ? -25.529 -11.279 43.857 1.00 86.62 165 ALA A CA 1
ATOM 1304 C C . ALA A 1 165 ? -25.163 -10.768 45.267 1.00 86.62 165 ALA A C 1
ATOM 1306 O O . ALA A 1 165 ? -24.999 -11.549 46.199 1.00 86.62 165 ALA A O 1
ATOM 1307 N N . ARG A 1 166 ? -25.055 -9.441 45.446 1.00 88.56 166 ARG A N 1
ATOM 1308 C CA . ARG A 1 166 ? -24.658 -8.817 46.719 1.00 88.56 166 ARG A CA 1
ATOM 1309 C C . ARG A 1 166 ? -25.820 -8.565 47.679 1.00 88.56 166 ARG A C 1
ATOM 1311 O O . ARG A 1 166 ? -25.694 -8.837 48.864 1.00 88.56 166 ARG A O 1
ATOM 1318 N N . CYS A 1 167 ? -26.917 -7.971 47.204 1.00 90.75 167 CYS A N 1
ATOM 1319 C CA . CYS A 1 167 ? -28.056 -7.603 48.064 1.00 90.75 167 CYS A CA 1
ATOM 1320 C C . CYS A 1 167 ? -29.308 -8.453 47.822 1.00 90.75 167 CYS A C 1
ATOM 1322 O O . CYS A 1 167 ? -30.341 -8.202 48.439 1.00 90.75 167 CYS A O 1
ATOM 1324 N N . ASN A 1 168 ? -29.233 -9.415 46.898 1.00 87.56 168 ASN A N 1
ATOM 1325 C CA . ASN A 1 168 ? -30.300 -10.335 46.503 1.00 87.56 168 ASN A CA 1
ATOM 1326 C C . ASN A 1 168 ? -31.598 -9.668 45.993 1.00 87.56 168 ASN A C 1
ATOM 1328 O O . ASN A 1 168 ? -32.607 -10.337 45.760 1.00 87.56 168 ASN A O 1
ATOM 1332 N N . ARG A 1 169 ? -31.593 -8.345 45.779 1.00 88.12 169 ARG A N 1
ATOM 1333 C CA . ARG A 1 169 ? -32.751 -7.613 45.254 1.00 88.12 169 ARG A CA 1
ATOM 1334 C C . ARG A 1 169 ? -32.927 -7.867 43.762 1.00 88.12 169 ARG A C 1
ATOM 1336 O O . ARG A 1 169 ? -31.957 -7.899 43.004 1.00 88.12 169 ARG A O 1
ATOM 1343 N N . MET A 1 170 ? -34.183 -8.014 43.361 1.00 85.12 170 MET A N 1
ATOM 1344 C CA . MET A 1 170 ? -34.593 -8.162 41.970 1.00 85.12 170 MET A CA 1
ATOM 1345 C C . MET A 1 170 ? -34.413 -6.838 41.216 1.00 85.12 170 MET A C 1
ATOM 1347 O O . MET A 1 170 ? -34.761 -5.778 41.737 1.00 85.12 170 MET A O 1
ATOM 1351 N N . ARG A 1 171 ? -33.904 -6.892 39.982 1.00 80.69 171 ARG A N 1
ATOM 1352 C CA . ARG A 1 171 ? -33.837 -5.726 39.094 1.00 80.69 171 ARG A CA 1
ATOM 1353 C C . ARG A 1 171 ? -35.256 -5.372 38.611 1.00 80.69 171 ARG A C 1
ATOM 1355 O O . ARG A 1 171 ? -35.915 -6.254 38.052 1.00 80.69 171 ARG A O 1
ATOM 1362 N N . PRO A 1 172 ? -35.748 -4.139 38.827 1.00 75.69 172 PRO A N 1
ATOM 1363 C CA . PRO A 1 172 ? -37.013 -3.691 38.242 1.00 75.69 172 PRO A CA 1
ATOM 1364 C C . PRO A 1 172 ? -36.920 -3.671 36.705 1.00 75.69 172 PRO A C 1
ATOM 1366 O O . PRO A 1 172 ? -35.821 -3.546 36.159 1.00 75.69 172 PRO A O 1
ATOM 1369 N N . ARG A 1 173 ? -38.059 -3.880 36.031 1.00 66.06 173 ARG A N 1
ATOM 1370 C CA . ARG A 1 173 ? -38.160 -3.842 34.563 1.00 66.06 173 ARG A CA 1
ATOM 1371 C C . ARG A 1 173 ? -38.097 -2.417 34.038 1.00 66.06 173 ARG A C 1
ATOM 1373 O O . ARG A 1 173 ? -38.648 -1.534 34.728 1.00 66.06 173 ARG A O 1
#

InterPro domains:
  IPR001841 Zinc finger, RING-type [PF13639] (57-102)
  IPR001841 Zinc finger, RING-type [PS50089] (58-102)
  IPR001841 Zinc finger, RING-type [SM00184] (58-101)
  IPR013083 Zinc finger, RING/FYVE/PHD-type [G3DSA:3.30.40.10] (21-107)

Secondary structure (DSSP, 8-state):
-HHHHHHHHHHHHTTTS---------------------------------TTHHHHB-TTT-SB--S-EEEPTTS--EEEHHHHHHHHTSSSGGGGB-TTT--B-HHHHHHHHHHHHHHHHHHHHHHHHHHHHHHHHHHHHS-TTT--S-EEEEEETTEEEEEETTT-PBPP-

Organism: NCBI:txid56615

Foldseek 3Di:
DVVVVVVVVVVVVVVPPPDDDDDDDDDDDDDDDDDDDDDPPDPPDDDDPDVPQQQQAAPQPRHGDDPQWDADPPDRDIHHPVRLVVLLPDLDLQSQADPPPGHGNPVSNVVNVVVVVVVVVVVVVVVVVVVVVVVVLQVPQADPPPRDSAWDWDQDPVGTWIAHPPPRDTDDD

pLDDT: mean 76.35, std 19.14, range [35.06, 97.44]